Protein AF-A0A9X0R5A9-F1 (afdb_monomer)

Nearest PDB structures (foldseek):
  5cw9-assembly1_A  TM=4.064E-01  e=2.599E-03  synthetic construct
  1eb0-assembly1_A  TM=5.314E-01  e=3.612E-01  Sporosarcina pasteurii
  2ypd-assembly2_B  TM=2.385E-01  e=2.054E-02  Homo sapiens
  4iik-assembly1_A  TM=2.962E-01  e=8.294E+00  Legionella pneumophila subsp. pneumophila str. Philadelphia 1

Solvent-accessible surface area (backbone atoms only — not comparable to full-atom values): 7518 Å² total; per-residue (Å²): 134,83,75,48,63,31,47,37,46,42,83,23,51,99,83,44,48,68,59,49,52,52,27,45,66,73,37,49,54,74,91,41,36,48,80,46,81,46,57,24,30,34,40,36,41,79,44,70,67,48,41,54,51,50,31,58,75,45,73,55,59,44,59,84,30,47,80,48,96,46,31,32,51,40,57,45,92,46,48,65,63,55,50,50,53,33,57,77,70,69,45,60,67,48,80,38,60,28,37,36,36,40,33,42,40,74,50,91,62,50,64,60,44,34,50,52,40,46,58,76,43,30,87,80,52,38,98,84,35,79,50,77,47,82,107

Sequence (135 aa):
MSTGWIEAFAVLSTVHATEFEAAFDEAADPCCATVVPFPFLRVRLHDIFNEMLLLMALRGWGQDYRTRPGLYSFPAEWEEEVREIVQFNGLRAVFVPSVCYHLELRSAGLIDDLNAALLKRAPTFGTTYPRITVG

Organism: NCBI:txid2013562

Foldseek 3Di:
DDQAKWKWWWQDDVQCPVLLVVLCVQQDDVVFKDKDKFKKKKKAFDDVVLVVQLCVLVVNVQVVQDPDVRIGIGGPVCVVVSVCSCVVSVTDMDITITIMIMMRGPDDCSVVSSVVSVVVCCVVQDDCDTDTDGD

Structure (mmCIF, N/CA/C/O backbone):
data_AF-A0A9X0R5A9-F1
#
_entry.id   AF-A0A9X0R5A9-F1
#
loop_
_atom_site.group_PDB
_atom_site.id
_atom_site.type_symbol
_atom_site.label_atom_id
_atom_site.label_alt_id
_atom_site.label_comp_id
_atom_site.label_asym_id
_atom_site.label_entity_id
_atom_site.label_seq_id
_atom_site.pdbx_PDB_ins_code
_atom_site.Cartn_x
_atom_site.Cartn_y
_atom_site.Cartn_z
_atom_site.occupancy
_atom_site.B_iso_or_equiv
_atom_site.auth_seq_id
_atom_site.auth_comp_id
_atom_site.auth_asym_id
_atom_site.auth_atom_id
_atom_site.pdbx_PDB_model_num
ATOM 1 N N . MET A 1 1 ? 19.610 -18.481 -17.144 1.00 39.84 1 MET A N 1
ATOM 2 C CA . MET A 1 1 ? 19.205 -17.118 -16.749 1.00 39.84 1 MET A CA 1
ATOM 3 C C . MET A 1 1 ? 17.736 -17.206 -16.399 1.00 39.84 1 MET A C 1
ATOM 5 O O . MET A 1 1 ? 16.976 -17.657 -17.245 1.00 39.84 1 MET A O 1
ATOM 9 N N . SER A 1 2 ? 17.365 -16.957 -15.146 1.00 37.69 2 SER A N 1
ATOM 10 C CA . SER A 1 2 ? 15.984 -17.116 -14.690 1.00 37.69 2 SER A CA 1
ATOM 11 C C . SER A 1 2 ? 15.155 -15.916 -15.134 1.00 37.69 2 SER A C 1
ATOM 13 O O . SER A 1 2 ? 15.310 -14.822 -14.602 1.00 37.69 2 SER A O 1
ATOM 15 N N . THR A 1 3 ? 14.278 -16.133 -16.109 1.00 44.69 3 THR A N 1
ATOM 16 C CA . THR A 1 3 ? 13.021 -15.389 -16.224 1.00 44.69 3 THR A CA 1
ATOM 17 C C . THR A 1 3 ? 12.257 -15.616 -14.923 1.00 44.69 3 THR A C 1
ATOM 19 O O . THR A 1 3 ? 11.869 -16.749 -14.631 1.00 44.69 3 THR A O 1
ATOM 22 N N . GLY A 1 4 ? 12.149 -14.582 -14.098 1.00 56.19 4 GLY A N 1
ATOM 23 C CA . GLY A 1 4 ? 11.548 -14.647 -12.771 1.00 56.19 4 GLY A CA 1
ATOM 24 C C . GLY A 1 4 ? 10.668 -13.430 -12.539 1.00 56.19 4 GLY A C 1
ATOM 25 O O . GLY A 1 4 ? 10.937 -12.351 -13.072 1.00 56.19 4 GLY A O 1
ATOM 26 N N . TRP A 1 5 ? 9.599 -13.628 -11.775 1.00 52.75 5 TRP A N 1
ATOM 27 C CA . TRP A 1 5 ? 8.750 -12.545 -11.299 1.00 52.75 5 TRP A CA 1
ATOM 28 C C . TRP A 1 5 ? 9.483 -11.782 -10.200 1.00 52.75 5 TRP A C 1
ATOM 30 O O . TRP A 1 5 ? 10.080 -12.394 -9.319 1.00 52.75 5 TRP A O 1
ATOM 40 N N . ILE A 1 6 ? 9.439 -10.454 -10.250 1.00 57.38 6 ILE A N 1
ATOM 41 C CA . ILE A 1 6 ? 9.985 -9.580 -9.211 1.00 57.38 6 ILE A CA 1
ATOM 42 C C . ILE A 1 6 ? 8.865 -8.712 -8.661 1.00 57.38 6 ILE A C 1
ATOM 44 O O . ILE A 1 6 ? 8.086 -8.140 -9.421 1.00 57.38 6 ILE A O 1
ATOM 48 N N . GLU A 1 7 ? 8.812 -8.584 -7.339 1.00 53.59 7 GLU A N 1
ATOM 49 C CA . GLU A 1 7 ? 7.875 -7.701 -6.651 1.00 53.59 7 GLU A CA 1
ATOM 50 C C . GLU A 1 7 ? 8.600 -6.419 -6.215 1.00 53.59 7 GLU A C 1
ATOM 52 O O . GLU A 1 7 ? 9.387 -6.384 -5.264 1.00 53.59 7 GLU A O 1
ATOM 57 N N . ALA A 1 8 ? 8.347 -5.319 -6.922 1.00 55.44 8 ALA A N 1
ATOM 58 C CA . ALA A 1 8 ? 8.839 -4.007 -6.526 1.00 55.44 8 ALA A CA 1
ATOM 59 C C . ALA A 1 8 ? 7.792 -3.305 -5.648 1.00 55.44 8 ALA A C 1
ATOM 61 O O . ALA A 1 8 ? 6.673 -3.022 -6.083 1.00 55.44 8 ALA A O 1
ATOM 62 N N . PHE A 1 9 ? 8.159 -2.994 -4.400 1.00 53.91 9 PHE A N 1
ATOM 63 C CA . PHE A 1 9 ? 7.244 -2.388 -3.435 1.00 53.91 9 PHE A CA 1
ATOM 64 C C . PHE A 1 9 ? 7.350 -0.862 -3.453 1.00 53.91 9 PHE A C 1
ATOM 66 O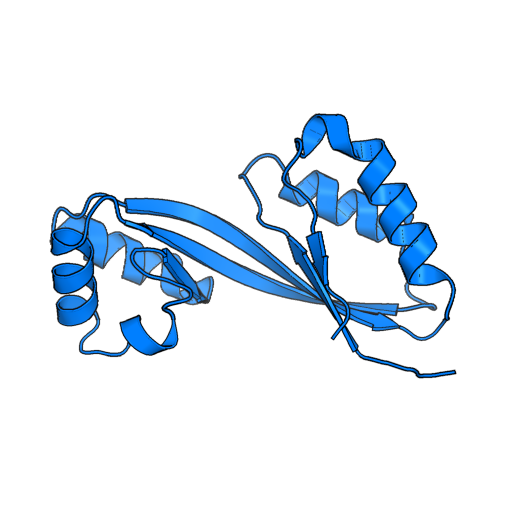 O . PHE A 1 9 ? 8.347 -0.278 -3.012 1.00 53.91 9 PHE A O 1
ATOM 73 N N . ALA A 1 10 ? 6.262 -0.218 -3.875 1.00 52.56 10 ALA A N 1
ATOM 74 C CA . ALA A 1 10 ? 6.087 1.222 -3.835 1.00 52.56 10 ALA A CA 1
ATOM 75 C C . ALA A 1 10 ? 5.103 1.654 -2.723 1.00 52.56 10 ALA A C 1
ATOM 77 O O . ALA A 1 10 ? 3.890 1.749 -2.900 1.00 52.56 10 ALA A O 1
ATOM 78 N N . VAL A 1 11 ? 5.612 1.938 -1.523 1.00 51.09 11 VAL A N 1
ATOM 79 C CA . VAL A 1 11 ? 4.881 2.696 -0.499 1.00 51.09 11 VAL A CA 1
ATOM 80 C C . VAL A 1 11 ? 4.675 4.131 -0.981 1.00 51.09 11 VAL A C 1
ATOM 82 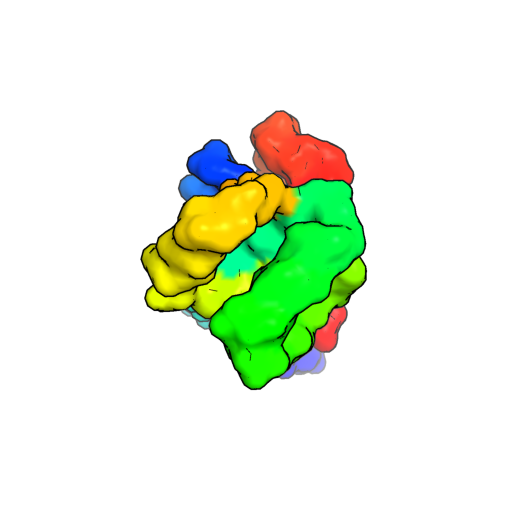O O . VAL A 1 11 ? 5.521 4.999 -0.772 1.00 51.09 11 VAL A O 1
ATOM 85 N N . LEU A 1 12 ? 3.537 4.387 -1.619 1.00 49.50 12 LEU A N 1
ATOM 86 C CA . LEU A 1 12 ? 3.188 5.729 -2.059 1.00 49.50 12 LEU A CA 1
ATOM 87 C C . LEU A 1 12 ? 2.914 6.590 -0.822 1.00 49.50 12 LEU A C 1
ATOM 89 O O . LEU A 1 12 ? 1.918 6.406 -0.142 1.00 49.50 12 LEU A O 1
ATOM 93 N N . SER A 1 13 ? 3.757 7.573 -0.512 1.00 41.88 13 SER A N 1
ATOM 94 C CA . SER A 1 13 ? 3.157 8.804 0.014 1.00 41.88 13 SER A CA 1
ATOM 95 C C . SER A 1 13 ? 2.425 9.454 -1.165 1.00 41.88 13 SER A C 1
ATOM 97 O O . SER A 1 13 ? 2.812 9.241 -2.317 1.00 41.88 13 SER A O 1
ATOM 99 N N . THR A 1 14 ? 1.381 10.241 -0.918 1.00 40.19 14 THR A N 1
ATOM 100 C CA . THR A 1 14 ? 0.606 10.928 -1.970 1.00 40.19 14 THR A CA 1
ATOM 101 C C . THR A 1 14 ? 1.457 11.804 -2.907 1.00 40.19 14 THR A C 1
ATOM 103 O O . THR A 1 14 ? 0.971 12.205 -3.957 1.00 40.19 14 THR A O 1
ATOM 106 N N . VAL A 1 15 ? 2.726 12.066 -2.570 1.00 45.41 15 VAL A N 1
ATOM 107 C CA . VAL A 1 15 ? 3.698 12.822 -3.375 1.00 45.41 15 VAL A CA 1
ATOM 108 C C . VAL A 1 15 ? 4.574 11.917 -4.270 1.00 45.41 15 VAL A C 1
ATOM 110 O O . VAL A 1 15 ? 5.200 12.407 -5.200 1.00 45.41 15 VAL A O 1
ATOM 113 N N . HIS A 1 16 ? 4.627 10.597 -4.049 1.00 53.88 16 HIS A N 1
ATOM 114 C CA . HIS A 1 16 ? 5.653 9.720 -4.647 1.00 53.88 16 HIS A CA 1
ATOM 115 C C . HIS A 1 16 ? 5.161 8.744 -5.727 1.00 53.88 16 HIS A C 1
ATOM 117 O O . HIS A 1 16 ? 5.984 8.028 -6.294 1.00 53.88 16 HIS A O 1
ATOM 123 N N . ALA A 1 17 ? 3.858 8.688 -6.020 1.00 53.09 17 ALA A N 1
ATOM 124 C CA . ALA A 1 17 ? 3.302 7.764 -7.020 1.00 53.09 17 ALA A CA 1
ATOM 125 C C . ALA A 1 17 ? 3.705 8.122 -8.443 1.00 53.09 17 ALA A C 1
ATOM 127 O O . ALA A 1 17 ? 4.289 7.302 -9.144 1.00 53.09 17 ALA A O 1
ATOM 128 N N . THR A 1 18 ? 3.504 9.383 -8.812 1.00 58.25 18 THR A N 1
ATOM 129 C CA . THR A 1 18 ? 3.840 9.900 -10.139 1.00 58.25 18 THR A CA 1
ATOM 130 C C . THR A 1 18 ? 5.338 9.809 -10.422 1.00 58.25 18 THR A C 1
ATOM 132 O O . THR A 1 18 ? 5.744 9.494 -11.533 1.00 58.25 18 THR A O 1
ATOM 135 N N . GLU A 1 19 ? 6.186 10.040 -9.415 1.00 56.91 19 GLU A N 1
ATOM 136 C CA . GLU A 1 19 ? 7.639 9.937 -9.590 1.00 56.91 19 GLU A CA 1
ATOM 137 C C . GLU A 1 19 ? 8.140 8.495 -9.678 1.00 56.91 19 GLU A C 1
ATOM 139 O O . GLU A 1 19 ? 9.156 8.239 -10.324 1.00 56.91 19 GLU A O 1
ATOM 144 N N . PHE A 1 20 ? 7.442 7.555 -9.038 1.00 60.72 20 PHE A N 1
ATOM 145 C CA . PHE A 1 20 ? 7.755 6.136 -9.134 1.00 60.72 20 PHE A CA 1
ATOM 146 C C . PHE A 1 20 ? 7.309 5.565 -10.484 1.00 60.72 20 PHE A C 1
ATOM 148 O O . PHE A 1 20 ? 8.101 4.893 -11.134 1.00 60.72 20 PHE A O 1
ATOM 155 N N . GLU A 1 21 ? 6.104 5.903 -10.951 1.00 63.38 21 GLU A N 1
ATOM 156 C CA . GLU A 1 21 ? 5.636 5.595 -12.312 1.00 63.38 21 GLU A CA 1
ATOM 157 C C . GLU A 1 21 ? 6.592 6.161 -13.367 1.00 63.38 21 GLU A C 1
ATOM 159 O O . GLU A 1 21 ? 7.063 5.420 -14.223 1.00 63.38 21 GLU A O 1
ATOM 164 N N . ALA A 1 22 ? 7.010 7.423 -13.230 1.00 66.25 22 ALA A N 1
ATOM 165 C CA . ALA A 1 22 ? 7.977 8.033 -14.143 1.00 66.25 22 ALA A CA 1
ATOM 166 C C . ALA A 1 22 ? 9.355 7.342 -14.124 1.00 66.25 22 ALA A C 1
ATOM 168 O O . ALA A 1 22 ? 10.027 7.269 -15.149 1.00 66.25 22 ALA A O 1
ATOM 169 N N . ALA A 1 23 ? 9.803 6.831 -12.973 1.00 64.75 23 ALA A N 1
ATOM 170 C CA . ALA A 1 23 ? 11.042 6.054 -12.895 1.00 64.75 23 ALA A CA 1
ATOM 171 C C . ALA A 1 23 ? 10.915 4.690 -13.587 1.00 64.75 23 ALA A C 1
ATOM 173 O O . ALA A 1 23 ? 11.8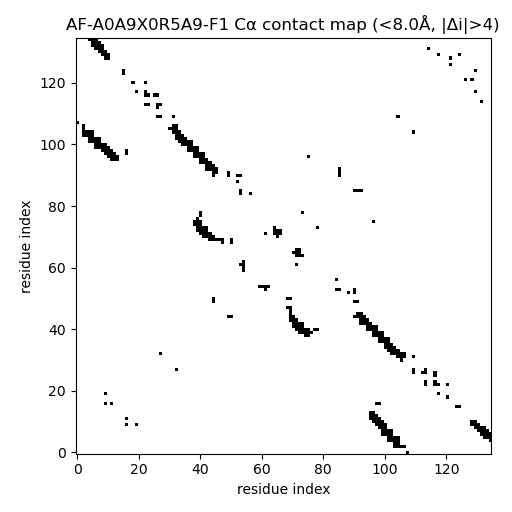88 4.208 -14.166 1.00 64.75 23 ALA A O 1
ATOM 174 N N . PHE A 1 24 ? 9.727 4.085 -13.530 1.00 67.38 24 PHE A N 1
ATOM 175 C CA . PHE A 1 24 ? 9.412 2.863 -14.259 1.00 67.38 24 PHE A CA 1
ATOM 176 C C . PHE A 1 24 ? 9.341 3.101 -15.760 1.00 67.38 24 PHE A C 1
ATOM 178 O O . PHE A 1 24 ? 9.978 2.357 -16.492 1.00 67.38 24 PHE A O 1
ATOM 185 N N . ASP A 1 25 ? 8.665 4.154 -16.210 1.00 69.06 25 ASP A N 1
ATOM 186 C CA . ASP A 1 25 ? 8.586 4.509 -17.631 1.00 69.06 25 ASP A CA 1
ATOM 187 C C . ASP A 1 25 ? 9.969 4.813 -18.234 1.00 69.06 25 ASP A C 1
ATOM 189 O O . ASP A 1 25 ? 10.221 4.534 -19.404 1.00 69.06 25 ASP A O 1
ATOM 193 N N . GLU A 1 26 ? 10.894 5.359 -17.437 1.00 65.06 26 GLU A N 1
ATOM 194 C CA . GLU A 1 26 ? 12.276 5.605 -17.864 1.00 65.06 26 GLU A CA 1
ATOM 195 C C . GLU A 1 26 ? 13.151 4.349 -17.919 1.00 65.06 26 GLU A C 1
ATOM 197 O O . GLU A 1 26 ? 14.100 4.307 -18.704 1.00 65.06 26 GLU A O 1
ATOM 202 N N . ALA A 1 27 ? 12.888 3.360 -17.063 1.00 61.59 27 ALA A N 1
ATOM 203 C CA . ALA A 1 27 ? 13.728 2.172 -16.924 1.00 61.59 27 ALA A CA 1
ATOM 204 C C . ALA A 1 27 ? 13.191 0.959 -17.695 1.00 61.59 27 ALA A C 1
ATOM 206 O O . ALA A 1 27 ? 13.967 0.146 -18.194 1.00 61.59 27 ALA A O 1
ATOM 207 N N . ALA A 1 28 ? 11.871 0.814 -17.783 1.00 62.19 28 ALA A N 1
ATOM 208 C CA . ALA A 1 28 ? 11.212 -0.336 -18.372 1.00 62.19 28 ALA A CA 1
ATOM 209 C C . ALA A 1 28 ? 10.838 -0.051 -19.828 1.00 62.19 28 ALA A C 1
ATOM 211 O O . ALA A 1 28 ? 9.768 0.475 -20.123 1.00 62.19 28 ALA A O 1
ATOM 212 N N . ASP A 1 29 ? 11.694 -0.477 -20.761 1.00 62.97 29 ASP A N 1
ATOM 213 C CA . ASP A 1 29 ? 11.239 -0.715 -22.132 1.00 62.97 29 ASP A CA 1
ATOM 214 C C . ASP A 1 29 ? 10.103 -1.764 -22.078 1.00 62.97 29 ASP A C 1
ATOM 216 O O . ASP A 1 29 ? 10.323 -2.861 -21.543 1.00 62.97 29 ASP A O 1
ATOM 220 N N . PRO A 1 30 ? 8.904 -1.483 -22.627 1.00 58.62 30 PRO A N 1
ATOM 221 C CA . PRO A 1 30 ? 7.795 -2.440 -22.691 1.00 58.62 30 PRO A CA 1
ATOM 222 C C . PRO A 1 30 ? 8.159 -3.780 -23.357 1.00 58.62 30 PRO A C 1
ATOM 224 O O . PRO A 1 30 ? 7.491 -4.796 -23.149 1.00 58.62 30 PRO A O 1
ATOM 227 N N . CYS A 1 31 ? 9.226 -3.818 -24.160 1.00 57.47 31 CYS A N 1
ATOM 228 C CA . CYS A 1 31 ? 9.757 -5.048 -24.747 1.00 57.47 31 CYS A CA 1
ATOM 229 C C . CYS A 1 31 ? 10.482 -5.935 -23.718 1.00 57.47 31 CYS A C 1
ATOM 231 O O . CYS A 1 31 ? 10.559 -7.154 -23.896 1.00 57.47 31 CYS A O 1
ATOM 233 N N . CYS A 1 32 ? 10.990 -5.344 -22.636 1.00 56.59 32 CYS A N 1
ATOM 234 C CA . CYS A 1 32 ? 11.878 -5.968 -21.657 1.00 56.59 32 CYS A CA 1
ATOM 235 C C . CYS A 1 32 ? 11.176 -6.372 -20.351 1.00 56.59 32 CYS A C 1
ATOM 237 O O . CYS A 1 32 ? 11.707 -7.225 -19.633 1.00 56.59 32 CYS A O 1
ATOM 239 N N . ALA A 1 33 ? 9.988 -5.830 -20.059 1.00 63.06 33 ALA A N 1
ATOM 240 C CA . ALA A 1 33 ? 9.166 -6.266 -18.932 1.00 63.06 33 ALA A CA 1
ATOM 241 C C . ALA A 1 33 ? 7.664 -6.087 -19.139 1.00 63.06 33 ALA A C 1
ATOM 243 O O . ALA A 1 33 ? 7.211 -5.217 -19.875 1.00 63.06 33 ALA A O 1
ATOM 244 N N . THR A 1 34 ? 6.889 -6.907 -18.428 1.00 67.75 34 THR A N 1
ATOM 245 C CA . THR A 1 34 ? 5.470 -6.628 -18.162 1.00 67.75 34 THR A CA 1
ATOM 246 C C . THR A 1 34 ? 5.327 -6.104 -16.744 1.00 67.75 34 THR A C 1
ATOM 248 O O . THR A 1 34 ? 5.827 -6.727 -15.809 1.00 67.75 34 THR A O 1
ATOM 251 N N . VAL A 1 35 ? 4.658 -4.962 -16.602 1.00 68.69 35 VAL A N 1
ATOM 252 C CA . VAL A 1 35 ? 4.432 -4.277 -15.328 1.00 68.69 35 VAL A CA 1
ATOM 253 C C . VAL A 1 35 ? 2.949 -4.360 -14.991 1.00 68.69 35 VAL A C 1
ATOM 255 O O . VAL A 1 35 ? 2.114 -3.917 -15.777 1.00 68.69 35 VAL A O 1
ATOM 258 N N . VAL A 1 36 ? 2.617 -4.924 -13.831 1.00 71.44 36 VAL A N 1
ATOM 259 C CA . VAL A 1 36 ? 1.236 -4.996 -13.339 1.00 71.44 36 VAL A CA 1
ATOM 260 C C . VAL A 1 36 ? 1.136 -4.236 -12.016 1.00 71.44 36 VAL A C 1
ATOM 262 O O . VAL A 1 36 ? 1.722 -4.683 -11.025 1.00 71.44 36 VAL A O 1
ATOM 265 N N . PRO A 1 37 ? 0.432 -3.089 -11.978 1.00 73.81 37 PRO A N 1
ATOM 266 C CA . PRO A 1 37 ? 0.179 -2.366 -10.741 1.00 73.81 37 PRO A CA 1
ATOM 267 C C . PRO A 1 37 ? -0.938 -3.034 -9.932 1.00 73.81 37 PRO A C 1
ATOM 269 O O . PRO A 1 37 ? -2.018 -3.321 -10.444 1.00 73.81 37 PRO A O 1
ATOM 272 N N . PHE A 1 38 ? -0.696 -3.203 -8.640 1.00 78.25 38 PHE A N 1
ATOM 273 C CA . PHE A 1 38 ? -1.655 -3.650 -7.638 1.00 78.25 38 PHE A CA 1
ATOM 274 C C . PHE A 1 38 ? -1.849 -2.524 -6.622 1.00 78.25 38 PHE A C 1
ATOM 276 O O . PHE A 1 38 ? -1.049 -2.397 -5.689 1.00 78.25 38 PHE A O 1
ATOM 283 N N . PRO A 1 39 ? -2.852 -1.653 -6.812 1.00 81.31 39 PRO A N 1
ATOM 284 C CA . PRO A 1 39 ? -3.135 -0.583 -5.871 1.00 81.31 39 PRO A CA 1
ATOM 285 C C . PRO A 1 39 ? -3.706 -1.161 -4.569 1.00 81.31 39 PRO A C 1
ATOM 287 O O . PRO A 1 39 ? -4.528 -2.076 -4.574 1.00 81.31 39 PRO A O 1
ATOM 290 N N . PHE A 1 40 ? -3.272 -0.618 -3.437 1.00 85.38 40 PHE A N 1
ATOM 291 C CA . PHE A 1 40 ? -3.701 -1.051 -2.113 1.00 85.38 40 PHE A CA 1
ATOM 292 C C . PHE A 1 40 ? -3.688 0.113 -1.120 1.00 85.38 40 PHE A C 1
ATOM 294 O O . PHE A 1 40 ? -2.925 1.066 -1.249 1.00 85.38 40 PHE A O 1
ATOM 301 N N . LEU A 1 41 ? -4.515 0.039 -0.088 1.00 86.25 41 LEU A N 1
ATOM 302 C CA . LEU A 1 41 ? -4.587 1.012 0.988 1.00 86.25 41 LEU A CA 1
ATOM 303 C C . LEU A 1 41 ? -3.828 0.504 2.213 1.00 86.25 41 LEU A C 1
ATOM 305 O O . LEU A 1 41 ? -4.207 -0.487 2.843 1.00 86.25 41 LEU A O 1
ATOM 309 N N . ARG A 1 42 ? -2.782 1.226 2.620 1.00 86.81 42 ARG A N 1
ATOM 310 C CA . ARG A 1 42 ? -2.132 0.993 3.910 1.00 86.81 42 ARG A CA 1
ATOM 311 C C . ARG A 1 42 ? -2.861 1.736 5.008 1.00 86.81 42 ARG A C 1
ATOM 313 O O . ARG A 1 42 ? -3.030 2.953 4.945 1.00 86.81 42 ARG A O 1
ATOM 320 N N . VAL A 1 43 ? -3.199 1.008 6.062 1.00 88.00 43 VAL A N 1
ATOM 321 C CA . VAL A 1 43 ? -3.842 1.573 7.248 1.00 88.00 43 VAL A CA 1
ATOM 322 C C . VAL A 1 43 ? -2.964 1.304 8.451 1.00 88.00 43 VAL A C 1
ATOM 324 O O . VAL A 1 43 ? -2.656 0.156 8.770 1.00 88.00 43 VAL A O 1
ATOM 327 N N . ARG A 1 44 ? -2.533 2.373 9.119 1.00 89.62 44 ARG A N 1
ATOM 328 C CA . ARG A 1 44 ? -1.780 2.291 10.369 1.00 89.62 44 ARG A CA 1
ATOM 329 C C . ARG A 1 44 ? -2.647 2.769 11.518 1.00 89.62 44 ARG A C 1
ATOM 331 O O . ARG A 1 44 ? -3.046 3.928 11.537 1.00 89.62 44 ARG A O 1
ATOM 338 N N . LEU A 1 45 ? -2.868 1.903 12.494 1.00 89.06 45 LEU A N 1
ATOM 339 C CA . LEU A 1 45 ? -3.577 2.238 13.722 1.00 89.06 45 LEU A CA 1
ATOM 340 C C . LEU A 1 45 ? -2.608 2.773 14.773 1.00 89.06 45 LEU A C 1
ATOM 342 O O . LEU A 1 45 ? -1.415 2.454 14.768 1.00 89.06 45 LEU A O 1
ATOM 346 N N . HIS A 1 46 ? -3.120 3.625 15.659 1.00 83.06 46 HIS A N 1
ATOM 347 C CA . HIS A 1 46 ? -2.283 4.275 16.661 1.00 83.06 46 HIS A CA 1
ATOM 348 C C . HIS A 1 46 ? -1.936 3.368 17.852 1.00 83.06 46 HIS A C 1
ATOM 350 O O . HIS A 1 46 ? -0.828 3.466 18.378 1.00 83.06 46 HIS A O 1
ATOM 356 N N . ASP A 1 47 ? -2.852 2.481 18.249 1.00 87.38 47 ASP A N 1
ATOM 357 C CA . ASP A 1 47 ? -2.711 1.600 19.411 1.00 87.38 47 ASP A CA 1
ATOM 358 C C . ASP A 1 47 ? -3.462 0.263 19.236 1.00 87.38 47 ASP A C 1
ATOM 360 O O . ASP A 1 47 ? -4.213 0.059 18.278 1.00 87.38 47 ASP A O 1
ATOM 364 N N . ILE A 1 48 ? -3.239 -0.653 20.185 1.00 85.56 48 ILE A N 1
ATOM 365 C CA . ILE A 1 48 ? -3.821 -2.006 20.214 1.00 85.56 48 ILE A CA 1
ATOM 366 C C . ILE A 1 48 ? -5.343 -1.989 20.410 1.00 85.56 48 ILE A C 1
ATOM 368 O O . ILE A 1 48 ? -6.033 -2.882 19.920 1.00 85.56 48 ILE A O 1
ATOM 372 N N . PHE A 1 49 ? -5.893 -0.995 21.110 1.00 87.94 49 PHE A N 1
ATOM 373 C CA . PHE A 1 49 ? -7.335 -0.928 21.344 1.00 87.94 49 PHE A CA 1
ATOM 374 C C . PHE A 1 49 ? -8.082 -0.639 20.037 1.00 87.94 49 PHE A C 1
ATOM 376 O O . PHE A 1 49 ? -9.040 -1.334 19.698 1.00 87.94 49 PHE A O 1
ATOM 383 N N . ASN A 1 50 ? -7.573 0.312 19.251 1.00 86.50 50 ASN A N 1
ATOM 384 C CA . ASN A 1 50 ? -8.055 0.576 17.898 1.00 86.50 50 ASN A CA 1
ATOM 385 C C . ASN A 1 50 ? -7.923 -0.659 16.993 1.00 86.50 50 ASN A C 1
ATOM 387 O O . ASN A 1 50 ? -8.794 -0.909 16.162 1.00 86.50 50 A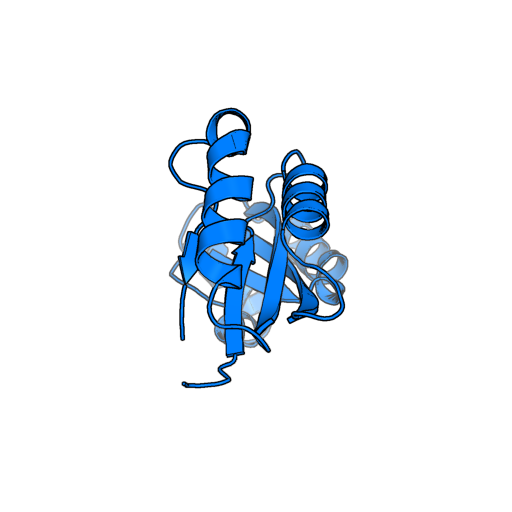SN A O 1
ATOM 391 N N . GLU A 1 51 ? -6.859 -1.448 17.168 1.00 87.25 51 GLU A N 1
ATOM 392 C CA . GLU A 1 51 ? -6.648 -2.700 16.434 1.00 87.25 51 GLU A CA 1
ATOM 393 C C . GLU A 1 51 ? -7.732 -3.739 16.725 1.00 87.25 51 GLU A C 1
ATOM 395 O O . GLU A 1 51 ? -8.320 -4.296 15.798 1.00 87.25 51 GLU A O 1
ATOM 400 N N . MET A 1 52 ? -8.064 -3.954 17.999 1.00 86.38 52 MET A N 1
ATOM 401 C CA . MET A 1 52 ? -9.154 -4.854 18.380 1.00 86.38 52 MET A CA 1
ATOM 402 C C . MET A 1 52 ? -10.505 -4.395 17.823 1.00 86.38 52 MET A C 1
ATOM 404 O O . MET A 1 52 ? -11.262 -5.219 17.309 1.00 86.38 52 MET A O 1
ATOM 408 N N . LEU A 1 53 ? -10.805 -3.093 17.895 1.00 87.19 53 LEU A N 1
ATOM 409 C CA . LEU A 1 53 ? -12.054 -2.538 17.367 1.00 87.19 53 LEU A CA 1
ATOM 410 C C . LEU A 1 53 ? -12.172 -2.723 15.851 1.00 87.19 53 LEU A C 1
ATOM 412 O O . LEU A 1 53 ? -13.219 -3.164 15.380 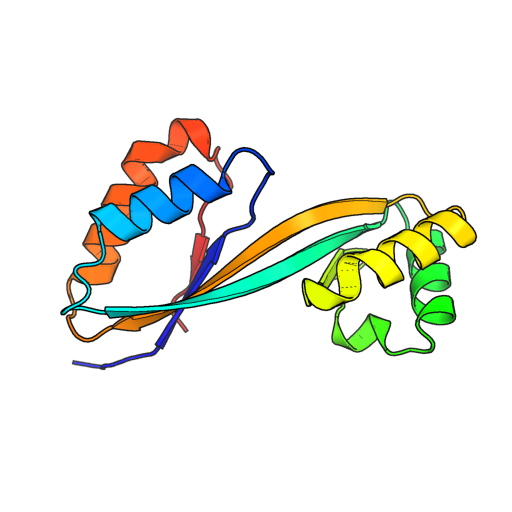1.00 87.19 53 LEU A O 1
ATOM 416 N N . LEU A 1 54 ? -11.100 -2.457 15.096 1.00 87.12 54 LEU A N 1
ATOM 417 C CA . LEU A 1 54 ? -11.091 -2.670 13.648 1.00 87.12 54 LEU A CA 1
ATOM 418 C C . LEU A 1 54 ? -11.339 -4.146 13.301 1.00 87.12 54 LEU A C 1
ATOM 420 O O . LEU A 1 54 ? -12.154 -4.449 12.435 1.00 87.12 54 LEU A O 1
ATOM 424 N N . LEU A 1 55 ? -10.670 -5.071 13.995 1.00 87.19 55 LEU A N 1
ATOM 425 C CA . LEU A 1 55 ? -10.821 -6.510 13.761 1.00 87.19 55 LEU A CA 1
ATOM 426 C C . LEU A 1 55 ? -12.242 -7.013 14.053 1.00 87.19 55 LEU A C 1
ATOM 428 O O . LEU A 1 55 ? -12.750 -7.862 13.317 1.00 87.19 55 LEU A O 1
ATOM 432 N N . MET A 1 56 ? -12.889 -6.485 15.097 1.00 86.62 56 MET A N 1
ATOM 433 C CA . MET A 1 56 ? -14.292 -6.786 15.395 1.00 86.62 56 MET A CA 1
ATOM 434 C C . MET A 1 56 ? -15.233 -6.205 14.335 1.00 86.62 56 MET A C 1
ATOM 436 O O . MET A 1 56 ? -16.142 -6.903 13.887 1.00 86.62 56 MET A O 1
ATOM 440 N N . ALA A 1 57 ? -15.000 -4.963 13.900 1.00 86.62 57 ALA A N 1
ATOM 441 C CA . ALA A 1 57 ? -15.817 -4.305 12.882 1.00 86.62 57 ALA A CA 1
ATOM 442 C C . ALA A 1 57 ? -15.729 -5.014 11.519 1.00 86.62 57 ALA A C 1
ATOM 444 O O . ALA A 1 57 ? -16.750 -5.232 10.873 1.00 86.62 57 ALA A O 1
ATOM 445 N N . LEU A 1 58 ? -14.533 -5.477 11.144 1.00 85.12 58 LEU A N 1
ATOM 446 C CA . LEU A 1 58 ? -14.288 -6.283 9.944 1.00 85.12 58 LEU A CA 1
ATOM 447 C C . LEU A 1 58 ? -14.641 -7.769 10.125 1.00 85.12 58 LEU A C 1
ATOM 449 O O . LEU A 1 58 ? -14.308 -8.587 9.273 1.00 85.12 58 LEU A O 1
ATOM 453 N N . ARG A 1 59 ? -15.283 -8.157 11.237 1.00 81.06 59 ARG A N 1
ATOM 454 C CA . ARG A 1 59 ? -15.746 -9.533 11.509 1.00 81.06 59 ARG A CA 1
ATOM 455 C C . ARG A 1 59 ? -14.665 -10.607 11.300 1.00 81.06 59 ARG A C 1
ATOM 457 O O . ARG A 1 59 ? -14.961 -11.698 10.825 1.00 81.06 59 ARG A O 1
ATOM 464 N N . GLY A 1 60 ? -13.411 -10.297 11.631 1.00 68.38 60 GLY A N 1
ATOM 465 C CA . GLY A 1 60 ? -12.271 -11.207 11.474 1.00 68.38 60 GLY A CA 1
ATOM 466 C C . GLY A 1 60 ? -11.548 -11.146 10.122 1.00 68.38 60 GLY A C 1
ATOM 467 O O . GLY A 1 60 ? -10.370 -11.490 10.087 1.00 68.38 60 GLY A O 1
ATOM 468 N N . TRP A 1 61 ? -12.168 -10.605 9.067 1.00 77.62 61 TRP A N 1
ATOM 469 C CA . TRP A 1 61 ? -11.545 -10.442 7.739 1.00 77.62 61 TRP A CA 1
ATOM 470 C C . TRP A 1 61 ? -10.319 -9.527 7.783 1.00 77.62 61 TRP A C 1
ATOM 472 O O . TRP A 1 61 ? -9.384 -9.675 7.008 1.00 77.62 61 TRP A O 1
ATOM 482 N N . GLY A 1 62 ? -10.266 -8.608 8.752 1.00 77.69 62 GLY A N 1
ATOM 483 C CA . GLY A 1 62 ? -9.108 -7.741 8.952 1.00 77.69 62 GLY A CA 1
ATOM 484 C C . GLY A 1 62 ? -7.799 -8.493 9.229 1.00 77.69 62 GLY A C 1
ATOM 485 O O . GLY A 1 62 ? -6.739 -7.938 8.961 1.00 77.69 62 GLY A O 1
ATOM 486 N N . GLN A 1 63 ? -7.836 -9.735 9.737 1.00 82.62 63 GLN A N 1
ATOM 487 C CA . GLN A 1 63 ? -6.606 -10.512 9.955 1.00 82.62 63 GLN A CA 1
ATOM 488 C C . GLN A 1 63 ? -5.908 -10.876 8.646 1.00 82.62 63 GLN A C 1
ATOM 490 O O . GLN A 1 63 ? -4.682 -10.818 8.596 1.00 82.62 63 GLN A O 1
ATOM 495 N N . ASP A 1 64 ? -6.667 -11.174 7.591 1.00 86.62 64 ASP A N 1
ATOM 496 C CA . ASP A 1 64 ? -6.112 -11.565 6.289 1.00 86.62 64 ASP A CA 1
ATOM 497 C C . ASP A 1 64 ? -5.334 -10.412 5.637 1.00 86.62 64 ASP A C 1
ATOM 499 O O . ASP A 1 64 ? -4.398 -10.622 4.871 1.00 86.62 64 ASP A O 1
ATOM 503 N N . TYR A 1 65 ? -5.674 -9.179 6.014 1.00 88.06 65 TYR A N 1
ATOM 504 C CA . TYR A 1 65 ? -5.036 -7.952 5.542 1.00 88.06 65 TYR A CA 1
ATOM 505 C C . TYR A 1 65 ? -3.990 -7.398 6.520 1.00 88.06 65 TYR A C 1
ATOM 507 O O . TYR A 1 65 ? -3.418 -6.328 6.285 1.00 88.06 65 TYR A O 1
ATOM 515 N N . ARG A 1 66 ? -3.731 -8.079 7.643 1.00 87.75 66 ARG A N 1
ATOM 516 C CA . ARG A 1 66 ? -2.778 -7.627 8.662 1.00 87.75 66 ARG A CA 1
ATOM 517 C C . ARG A 1 66 ? -1.353 -7.978 8.244 1.00 87.75 66 ARG A C 1
ATOM 519 O O . ARG A 1 66 ? -0.969 -9.140 8.206 1.00 87.75 66 ARG A O 1
ATOM 526 N N . THR A 1 67 ? -0.524 -6.962 8.018 1.00 84.56 67 THR A N 1
ATOM 527 C CA . THR A 1 67 ? 0.894 -7.156 7.653 1.00 84.56 67 THR A CA 1
ATOM 528 C C . THR A 1 67 ? 1.812 -7.203 8.873 1.00 84.56 67 THR A C 1
ATOM 530 O O . THR A 1 67 ? 2.845 -7.866 8.861 1.00 84.56 67 THR A O 1
ATOM 533 N N . ARG A 1 68 ? 1.449 -6.493 9.945 1.00 81.38 68 ARG A N 1
ATOM 534 C CA . ARG A 1 68 ? 2.079 -6.549 11.277 1.00 81.38 68 ARG A CA 1
ATOM 535 C C . ARG A 1 68 ? 1.125 -5.933 12.308 1.00 81.38 68 ARG A C 1
ATOM 537 O O . ARG A 1 68 ? 0.151 -5.295 11.909 1.00 81.38 68 ARG A O 1
ATOM 544 N N . PRO A 1 69 ? 1.399 -6.040 13.619 1.00 84.94 69 PRO A N 1
ATOM 545 C CA . PRO A 1 69 ? 0.581 -5.370 14.623 1.00 84.94 69 PRO A CA 1
ATOM 546 C C . PRO A 1 69 ? 0.396 -3.872 14.346 1.00 84.94 69 PRO A C 1
ATOM 548 O O . PRO A 1 69 ? 1.368 -3.140 14.138 1.00 84.94 69 PRO A O 1
ATOM 551 N N . GLY A 1 70 ? -0.865 -3.443 14.287 1.00 84.81 70 GLY A N 1
ATOM 552 C CA . GLY A 1 70 ? -1.289 -2.076 13.993 1.00 84.81 70 GLY A CA 1
ATOM 553 C C . GLY A 1 70 ? -1.078 -1.623 12.544 1.00 84.81 70 GLY A C 1
ATOM 554 O O . GLY A 1 70 ? -1.214 -0.429 12.274 1.00 84.81 70 GLY A O 1
ATOM 555 N N . LEU A 1 71 ? -0.726 -2.517 11.612 1.00 87.75 71 LEU A N 1
ATOM 556 C CA . LEU A 1 71 ? -0.562 -2.192 10.194 1.00 87.75 71 LEU A CA 1
ATOM 557 C C . LEU A 1 71 ? -1.306 -3.185 9.300 1.00 87.75 71 LEU A C 1
ATOM 559 O O . LEU A 1 71 ? -1.093 -4.396 9.359 1.00 87.75 71 LEU A O 1
ATOM 563 N N . TYR A 1 72 ? -2.092 -2.623 8.393 1.00 90.38 72 TYR A N 1
ATOM 564 C CA . TYR A 1 72 ? -2.932 -3.354 7.462 1.00 90.38 72 TYR A CA 1
ATOM 565 C C . TYR A 1 72 ? -2.670 -2.905 6.029 1.00 90.38 72 TYR A C 1
ATOM 567 O O . TYR A 1 72 ? -2.182 -1.795 5.785 1.00 90.38 72 TYR A O 1
ATOM 575 N N . SER A 1 73 ? -2.951 -3.787 5.080 1.00 89.44 73 SER A N 1
ATOM 576 C CA . SER A 1 73 ? -2.871 -3.532 3.644 1.00 89.44 73 SER A CA 1
ATOM 577 C C . SER A 1 73 ? -4.108 -4.125 2.987 1.00 89.44 73 SER A C 1
ATOM 579 O O . SER A 1 73 ? -4.210 -5.337 2.836 1.00 89.44 73 SER A O 1
ATOM 581 N N . PHE A 1 74 ? -5.060 -3.255 2.667 1.00 90.25 74 PHE A N 1
ATOM 582 C CA . PHE A 1 74 ? -6.323 -3.616 2.032 1.00 90.25 74 PHE A CA 1
ATOM 583 C C . PHE A 1 74 ? -6.241 -3.383 0.525 1.00 90.25 74 PHE A C 1
ATOM 585 O O . PHE A 1 74 ? -5.523 -2.474 0.112 1.00 90.25 74 PHE A O 1
ATOM 592 N N . PRO A 1 75 ? -6.984 -4.127 -0.301 1.00 89.75 75 PRO A N 1
ATOM 593 C CA . PRO A 1 75 ? -7.184 -3.767 -1.701 1.00 89.75 75 PRO A CA 1
ATOM 594 C C . PRO A 1 75 ? -7.727 -2.334 -1.828 1.00 89.75 75 PRO A C 1
ATOM 596 O O . PRO A 1 75 ? -8.463 -1.868 -0.954 1.00 89.75 75 PRO A O 1
ATOM 599 N N . ALA A 1 76 ? -7.341 -1.607 -2.879 1.00 88.00 76 ALA A N 1
ATOM 600 C CA . ALA A 1 76 ? -7.743 -0.205 -3.038 1.00 88.00 76 ALA A CA 1
ATOM 601 C C . ALA A 1 76 ? -9.265 -0.036 -3.177 1.00 88.00 76 ALA A C 1
ATOM 603 O O . ALA A 1 76 ? -9.820 0.953 -2.707 1.00 88.00 76 ALA A O 1
ATOM 604 N N . GLU A 1 77 ? -9.955 -1.024 -3.744 1.00 89.94 77 GLU A N 1
ATOM 605 C CA . GLU A 1 77 ? -11.415 -1.056 -3.853 1.00 89.94 77 GLU A CA 1
ATOM 606 C C . GLU A 1 77 ? -12.144 -1.049 -2.495 1.00 89.94 77 GLU A C 1
ATOM 608 O O . GLU A 1 77 ? -13.320 -0.706 -2.443 1.00 89.94 77 GLU A O 1
ATOM 613 N N . TRP A 1 78 ? -11.463 -1.389 -1.394 1.00 90.56 78 TRP A N 1
ATOM 614 C CA . TRP A 1 78 ? -12.028 -1.368 -0.037 1.00 90.56 78 TRP A CA 1
ATOM 615 C C . TRP A 1 78 ? -11.815 -0.024 0.673 1.00 90.56 78 TRP A C 1
ATOM 617 O O . TRP A 1 78 ? -12.159 0.115 1.847 1.00 90.56 78 TRP A O 1
ATOM 627 N N . GLU A 1 79 ? -11.221 0.974 0.012 1.00 90.56 79 GLU A N 1
ATOM 628 C CA . GLU A 1 79 ? -10.851 2.229 0.667 1.00 90.56 79 GLU A CA 1
ATOM 629 C C . GLU A 1 79 ? -12.039 2.943 1.321 1.00 90.56 79 GLU A C 1
ATOM 631 O O . GLU A 1 79 ? -11.926 3.378 2.469 1.00 90.56 79 GLU A O 1
ATOM 636 N N . GLU A 1 80 ? -13.166 3.043 0.619 1.00 91.38 80 GLU A N 1
ATOM 637 C CA . GLU A 1 80 ? -14.374 3.697 1.128 1.00 91.38 80 GLU A CA 1
ATOM 638 C C . GLU A 1 80 ? -14.905 2.973 2.372 1.00 91.38 80 GLU A C 1
ATOM 640 O O . GLU A 1 80 ? -15.014 3.580 3.437 1.00 91.38 80 GLU A O 1
ATOM 645 N N . GLU A 1 81 ? -15.096 1.655 2.283 1.00 91.06 81 GLU A N 1
ATOM 646 C CA . GLU A 1 81 ? -15.594 0.824 3.384 1.00 91.06 81 GLU A CA 1
ATOM 647 C C . GLU A 1 81 ? -14.691 0.905 4.626 1.00 91.06 81 GLU A C 1
ATOM 649 O O . GLU A 1 81 ? -15.160 1.114 5.748 1.00 91.06 81 GLU A O 1
ATOM 654 N N . VAL A 1 82 ? -13.370 0.788 4.452 1.00 90.56 82 VAL A N 1
ATOM 655 C CA . VAL A 1 82 ? -12.430 0.823 5.582 1.00 90.56 82 VAL A CA 1
ATOM 656 C C . VAL A 1 82 ? -12.408 2.209 6.232 1.00 90.56 82 VAL A C 1
ATOM 658 O O . VAL A 1 82 ? -12.322 2.314 7.461 1.00 90.56 82 VAL A O 1
ATO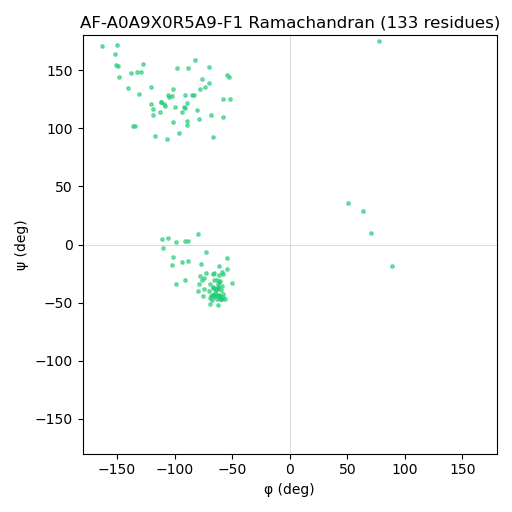M 661 N N . ARG A 1 83 ? -12.507 3.285 5.441 1.00 92.75 83 ARG A N 1
ATOM 662 C CA . ARG A 1 83 ? -12.600 4.656 5.965 1.00 92.75 83 ARG A CA 1
ATOM 663 C C . ARG A 1 83 ? -13.897 4.882 6.729 1.00 92.75 83 ARG A C 1
ATOM 665 O O . ARG A 1 83 ? -13.841 5.444 7.823 1.00 92.75 83 ARG A O 1
ATOM 672 N N . GLU A 1 84 ? -15.025 4.414 6.204 1.00 93.38 84 GLU A N 1
ATOM 673 C CA . GLU A 1 84 ? -16.321 4.491 6.879 1.00 93.38 84 GLU A CA 1
ATOM 674 C C . GLU A 1 84 ? -16.305 3.746 8.213 1.00 93.38 84 GLU A C 1
ATOM 676 O O . GLU A 1 84 ? -16.701 4.307 9.233 1.00 93.38 84 GLU A O 1
ATOM 681 N N . ILE A 1 85 ? -15.771 2.522 8.245 1.00 91.31 85 ILE A N 1
ATOM 682 C CA . ILE A 1 85 ? -15.639 1.731 9.475 1.00 91.31 85 ILE A CA 1
ATOM 683 C C . ILE A 1 85 ? -14.783 2.466 10.506 1.00 91.31 85 ILE A C 1
ATOM 685 O O . ILE A 1 85 ? -15.159 2.558 11.678 1.00 91.31 85 ILE A O 1
ATOM 689 N N . VAL A 1 86 ? -13.634 2.997 10.088 1.00 91.06 86 VAL A N 1
ATOM 690 C CA . VAL A 1 86 ? -12.737 3.753 10.968 1.00 91.06 86 VAL A CA 1
ATOM 691 C C . VAL A 1 86 ? -13.427 4.998 11.516 1.00 91.06 86 VAL A C 1
ATOM 693 O O . VAL A 1 86 ? -13.349 5.248 12.719 1.00 91.06 86 VAL A O 1
ATOM 696 N N . GLN A 1 87 ? -14.135 5.749 10.674 1.00 93.06 87 GLN A N 1
ATOM 697 C CA . GLN A 1 87 ? -14.841 6.958 11.086 1.00 93.06 87 GLN A CA 1
ATOM 698 C C . GLN A 1 87 ? -16.009 6.644 12.026 1.00 93.06 87 GLN A C 1
ATOM 700 O O . GLN A 1 87 ? -16.122 7.261 13.084 1.00 93.06 87 GLN A O 1
ATOM 705 N N . PHE A 1 88 ? -16.849 5.670 11.672 1.00 92.56 88 PHE A N 1
ATOM 706 C CA . PHE A 1 88 ? -18.016 5.262 12.454 1.00 92.56 88 PHE A CA 1
ATOM 707 C C . PHE A 1 88 ? -17.629 4.790 13.860 1.00 92.56 88 PHE A C 1
ATOM 709 O O . PHE A 1 88 ? -18.296 5.126 14.835 1.00 92.56 88 PHE A O 1
ATOM 716 N N . ASN A 1 89 ? -16.517 4.059 13.976 1.00 88.69 89 ASN A N 1
ATOM 717 C CA . ASN A 1 89 ? -16.013 3.560 15.256 1.00 88.69 89 ASN A CA 1
ATOM 718 C C . ASN A 1 89 ? -15.065 4.544 15.971 1.00 88.69 89 ASN A C 1
ATOM 720 O O . ASN A 1 89 ? -14.525 4.210 17.025 1.00 88.69 89 ASN A O 1
ATOM 724 N N . GLY A 1 90 ? -14.836 5.742 15.419 1.00 89.56 90 GLY A N 1
ATOM 725 C CA . GLY A 1 90 ? -13.962 6.757 16.015 1.00 89.56 90 GLY A CA 1
ATOM 726 C C . GLY A 1 90 ? -12.493 6.330 16.130 1.00 89.56 90 GLY A C 1
ATOM 727 O O . GLY A 1 90 ? -11.795 6.768 17.048 1.00 89.56 90 GLY A O 1
ATOM 728 N N . LEU A 1 91 ? -12.020 5.462 15.231 1.00 90.81 91 LEU A N 1
ATOM 729 C CA . LEU A 1 91 ? -10.675 4.899 15.301 1.00 90.81 91 LEU A CA 1
ATOM 730 C C . LEU A 1 91 ? -9.628 5.912 14.845 1.00 90.81 91 LEU A C 1
ATOM 732 O O . LEU A 1 91 ? -9.803 6.651 13.874 1.00 90.81 91 LEU A O 1
ATOM 736 N N . ARG A 1 92 ? -8.477 5.905 15.517 1.00 89.94 92 ARG A N 1
ATOM 737 C CA . ARG A 1 92 ? -7.320 6.704 15.098 1.00 89.94 92 ARG A CA 1
ATOM 738 C C . ARG A 1 92 ? -6.454 5.915 14.127 1.00 89.94 92 ARG A C 1
ATOM 740 O O . ARG A 1 92 ? -5.663 5.064 14.542 1.00 89.94 92 ARG A O 1
ATOM 747 N N . ALA A 1 93 ? -6.583 6.246 12.844 1.00 88.00 93 ALA A N 1
ATOM 748 C CA . ALA A 1 93 ? -5.835 5.622 11.763 1.00 88.00 93 ALA A CA 1
ATOM 749 C C . ALA A 1 93 ? -5.154 6.649 10.848 1.00 88.00 93 ALA A C 1
ATOM 751 O O . ALA A 1 93 ? -5.671 7.740 10.611 1.00 88.00 93 ALA A O 1
ATOM 752 N N . VAL A 1 94 ? -4.003 6.268 10.300 1.00 87.88 94 VAL A N 1
ATOM 753 C CA . VAL A 1 94 ? -3.356 6.946 9.175 1.00 87.88 94 VAL A CA 1
ATOM 754 C C . VAL A 1 94 ? -3.560 6.093 7.934 1.00 87.88 94 VAL A C 1
ATOM 756 O O . VAL A 1 94 ? -3.228 4.907 7.933 1.00 87.88 94 VAL A O 1
ATOM 759 N N . PHE A 1 95 ? -4.085 6.722 6.890 1.00 84.44 95 PHE A N 1
ATOM 760 C CA . PHE A 1 95 ? -4.365 6.107 5.602 1.00 84.44 95 PHE A CA 1
ATOM 761 C C . PHE A 1 95 ? -3.333 6.554 4.586 1.00 84.44 95 PHE A C 1
ATOM 763 O O . PHE A 1 95 ? -3.091 7.750 4.430 1.00 84.44 95 PHE A O 1
ATOM 770 N N . VAL A 1 96 ? -2.737 5.591 3.903 1.00 80.88 96 VAL A N 1
ATOM 771 C CA . VAL A 1 96 ? -1.713 5.833 2.899 1.00 80.88 96 VAL A CA 1
ATOM 772 C C . VAL A 1 96 ? -2.061 4.967 1.690 1.00 80.88 96 VAL A C 1
ATOM 774 O O . VAL A 1 96 ? -1.838 3.756 1.746 1.00 80.88 96 VAL A O 1
ATOM 777 N N . PRO A 1 97 ? -2.643 5.541 0.620 1.00 77.19 97 PRO A N 1
ATOM 778 C CA . PRO A 1 97 ? -2.760 4.847 -0.662 1.00 77.19 97 PRO A CA 1
ATOM 779 C C . PRO A 1 97 ? -1.379 4.340 -1.079 1.00 77.19 97 PRO A C 1
ATOM 781 O O . PRO A 1 97 ? -0.379 4.957 -0.742 1.00 77.19 97 PRO A O 1
ATOM 784 N N . SER A 1 98 ? -1.270 3.185 -1.713 1.00 73.00 98 SER A N 1
ATOM 785 C CA . SER A 1 98 ? 0.002 2.540 -2.055 1.00 73.00 98 SER A CA 1
ATOM 786 C C . SER A 1 98 ? -0.163 1.670 -3.300 1.00 73.00 98 SER A C 1
ATOM 788 O O . SER A 1 98 ? -1.284 1.372 -3.703 1.00 73.00 98 SER A O 1
ATOM 790 N N . VAL A 1 99 ? 0.940 1.276 -3.937 1.00 71.75 99 VAL A N 1
ATOM 791 C CA . VAL A 1 99 ? 0.905 0.409 -5.121 1.00 71.75 99 VAL A CA 1
ATOM 792 C C . VAL A 1 99 ? 2.050 -0.596 -5.061 1.00 71.75 99 VAL A C 1
ATOM 794 O O . VAL A 1 99 ? 3.180 -0.273 -4.700 1.00 71.75 99 VAL A O 1
ATOM 797 N N . CYS A 1 100 ? 1.754 -1.852 -5.354 1.00 73.00 100 CYS A N 1
ATOM 798 C CA . CYS A 1 100 ? 2.769 -2.873 -5.565 1.00 73.00 100 CYS A CA 1
ATOM 799 C C . CYS A 1 100 ? 2.909 -3.081 -7.069 1.00 73.00 100 CYS A C 1
ATOM 801 O O . CYS A 1 100 ? 1.898 -3.181 -7.755 1.00 73.00 100 CYS A O 1
ATOM 803 N N . TYR A 1 101 ? 4.129 -3.139 -7.591 1.00 69.62 101 TYR A N 1
ATOM 804 C CA . TYR A 1 101 ? 4.355 -3.433 -9.001 1.00 69.62 101 TYR A CA 1
ATOM 805 C C . TYR A 1 101 ? 4.935 -4.829 -9.136 1.00 69.62 101 TYR A C 1
ATOM 807 O O . TYR A 1 101 ? 6.025 -5.108 -8.633 1.00 69.62 101 TYR A O 1
ATOM 815 N N . HIS A 1 102 ? 4.213 -5.702 -9.831 1.00 70.25 102 HIS A N 1
ATOM 816 C CA . HIS A 1 102 ? 4.752 -6.995 -10.233 1.00 70.25 102 HIS A CA 1
ATOM 817 C C . HIS A 1 102 ? 5.393 -6.848 -11.602 1.00 70.25 102 HIS A C 1
ATOM 819 O O . HIS A 1 102 ? 4.782 -6.328 -12.538 1.00 70.25 102 HIS A O 1
ATOM 825 N N . LEU A 1 103 ? 6.634 -7.304 -11.694 1.00 69.38 103 LEU A N 1
ATOM 826 C CA . LEU A 1 103 ? 7.473 -7.175 -12.869 1.00 69.38 103 LEU A CA 1
ATOM 827 C C . LEU A 1 103 ? 7.824 -8.563 -13.372 1.00 69.38 103 LEU A C 1
ATOM 829 O O . LEU A 1 103 ? 8.518 -9.323 -12.698 1.00 69.38 103 LEU A O 1
ATOM 833 N N . GLU A 1 104 ? 7.374 -8.888 -14.575 1.00 68.56 104 GLU A N 1
ATOM 834 C CA . GLU A 1 104 ? 7.882 -10.046 -15.299 1.00 68.56 104 GLU A CA 1
ATOM 835 C C . GLU A 1 104 ? 9.081 -9.601 -16.134 1.00 68.56 104 GLU A C 1
ATOM 837 O O . GLU A 1 104 ? 8.913 -8.915 -17.147 1.00 68.56 104 GLU A O 1
ATOM 842 N N . LEU A 1 105 ? 10.294 -9.965 -15.714 1.00 67.38 105 LEU A N 1
ATOM 843 C CA . LEU A 1 105 ? 11.500 -9.587 -16.443 1.00 67.38 105 LEU A CA 1
ATOM 844 C C . LEU A 1 105 ? 11.781 -10.546 -17.600 1.00 67.38 105 LEU A C 1
ATOM 846 O O . LEU A 1 105 ? 11.901 -11.760 -17.414 1.00 67.38 105 LEU A O 1
ATOM 850 N N . ARG A 1 106 ? 11.982 -9.979 -18.792 1.00 65.88 106 ARG A N 1
ATOM 851 C CA . ARG A 1 106 ? 12.408 -10.710 -19.997 1.00 65.88 106 ARG A CA 1
ATOM 852 C C . ARG A 1 106 ? 13.901 -10.535 -20.297 1.00 65.88 106 ARG A C 1
ATOM 854 O O . ARG A 1 106 ? 14.440 -11.272 -21.119 1.00 65.88 106 ARG A O 1
ATOM 861 N N . SER A 1 107 ? 14.581 -9.604 -19.619 1.00 65.81 107 SER A N 1
ATOM 862 C CA . SER A 1 107 ? 16.028 -9.372 -19.723 1.00 65.81 107 SER A CA 1
ATOM 863 C C . SER A 1 107 ? 16.687 -9.248 -18.341 1.00 65.81 107 SER A C 1
ATOM 865 O O . SER A 1 107 ? 16.073 -8.796 -17.377 1.00 65.81 107 SER A O 1
ATOM 867 N N . ALA A 1 108 ? 17.952 -9.667 -18.234 1.00 62.12 108 ALA A N 1
ATOM 868 C CA . ALA A 1 108 ? 18.670 -9.735 -16.958 1.00 62.12 108 ALA A CA 1
ATOM 869 C C . ALA A 1 108 ? 19.173 -8.373 -16.428 1.00 62.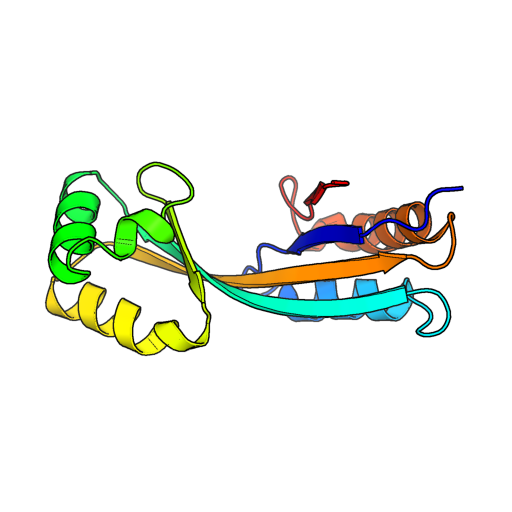12 108 ALA A C 1
ATOM 871 O O . ALA A 1 108 ? 19.504 -8.288 -15.252 1.00 62.12 108 ALA A O 1
ATOM 872 N N . GLY A 1 109 ? 19.246 -7.327 -17.264 1.00 65.19 109 GLY A N 1
ATOM 873 C CA . GLY A 1 109 ? 19.801 -6.011 -16.887 1.00 65.19 109 GLY A CA 1
ATOM 874 C C . GLY A 1 109 ? 18.795 -5.034 -16.269 1.00 65.19 109 GLY A C 1
ATOM 875 O O . GLY A 1 109 ? 19.183 -4.053 -15.644 1.00 65.19 109 GLY A O 1
ATOM 876 N N . LEU A 1 110 ? 17.499 -5.325 -16.383 1.00 67.81 110 LEU A N 1
ATOM 877 C CA . LEU A 1 110 ? 16.438 -4.376 -16.049 1.00 67.81 110 LEU A CA 1
ATOM 878 C C . LEU A 1 110 ? 16.354 -4.032 -14.548 1.00 67.81 110 LEU A C 1
ATOM 880 O O . LEU A 1 110 ? 15.910 -2.947 -14.186 1.00 67.81 110 LEU A O 1
ATOM 884 N N . ILE A 1 111 ? 16.812 -4.920 -13.659 1.00 67.94 111 ILE A N 1
ATOM 885 C CA . ILE A 1 111 ? 16.861 -4.642 -12.211 1.00 67.94 111 ILE A CA 1
ATOM 886 C C . ILE A 1 111 ? 17.854 -3.520 -11.906 1.00 67.94 111 ILE A C 1
ATOM 888 O O . ILE A 1 111 ? 17.565 -2.641 -11.093 1.00 67.94 111 ILE A O 1
ATOM 892 N N . ASP A 1 112 ? 19.025 -3.556 -12.539 1.00 71.00 112 ASP A N 1
ATOM 893 C CA . ASP A 1 112 ? 20.086 -2.578 -12.309 1.00 71.00 112 ASP A CA 1
ATOM 894 C C . ASP A 1 112 ? 19.689 -1.213 -12.881 1.00 71.00 112 ASP A C 1
ATOM 896 O O . ASP A 1 112 ? 19.858 -0.191 -12.211 1.00 71.00 112 ASP A O 1
ATOM 900 N N . ASP A 1 113 ? 19.063 -1.205 -14.061 1.00 71.75 113 ASP A N 1
ATOM 901 C CA . ASP A 1 113 ? 18.530 0.003 -14.697 1.00 71.75 113 ASP A CA 1
ATOM 902 C C . ASP A 1 113 ? 17.420 0.644 -13.851 1.00 71.75 113 ASP A C 1
ATOM 904 O O . ASP A 1 113 ? 17.425 1.857 -13.611 1.00 71.75 113 ASP A O 1
ATOM 908 N N . LEU A 1 114 ? 16.511 -0.175 -13.317 1.00 68.88 114 LEU A N 1
ATOM 909 C CA . LEU A 1 114 ? 15.439 0.281 -12.439 1.00 68.88 114 LEU A CA 1
ATOM 910 C C . LEU A 1 114 ? 15.983 0.829 -11.114 1.00 68.88 114 LEU A C 1
ATOM 912 O O . LEU A 1 114 ? 15.589 1.914 -10.680 1.00 68.88 114 LEU A O 1
ATOM 916 N N . ASN A 1 115 ? 16.930 0.128 -10.484 1.00 67.50 115 ASN A N 1
ATOM 917 C CA . ASN A 1 115 ? 17.605 0.623 -9.284 1.00 67.50 115 ASN A CA 1
ATOM 918 C C . ASN A 1 115 ? 18.295 1.968 -9.551 1.00 67.50 115 ASN A C 1
ATOM 920 O O . ASN A 1 115 ? 18.179 2.888 -8.741 1.00 67.50 115 ASN A O 1
ATOM 924 N N . ALA A 1 116 ? 18.972 2.123 -10.692 1.00 70.31 116 ALA A N 1
ATOM 925 C CA . A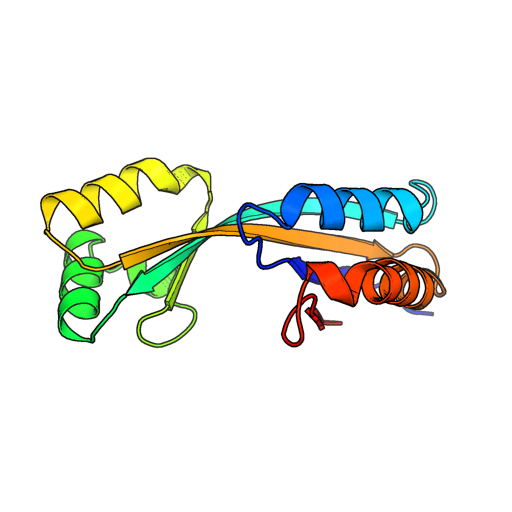LA A 1 116 ? 19.626 3.373 -11.065 1.00 70.31 116 ALA A CA 1
ATOM 926 C C . ALA A 1 116 ? 18.621 4.518 -11.290 1.00 70.31 116 ALA A C 1
ATOM 928 O O . ALA A 1 116 ? 18.862 5.644 -10.843 1.00 70.31 116 ALA A O 1
ATOM 929 N N . ALA A 1 117 ? 17.486 4.251 -11.944 1.00 69.69 117 ALA A N 1
ATOM 930 C CA . ALA A 1 117 ? 16.427 5.237 -12.173 1.00 69.69 117 ALA A CA 1
ATOM 931 C C . ALA A 1 117 ? 15.755 5.697 -10.868 1.00 69.69 117 ALA A C 1
ATOM 933 O O . ALA A 1 117 ? 15.460 6.888 -10.710 1.00 69.69 117 ALA A O 1
ATOM 934 N N . LEU A 1 118 ? 15.564 4.780 -9.915 1.00 67.06 118 LEU A N 1
ATOM 935 C CA . LEU A 1 118 ? 15.002 5.078 -8.597 1.00 67.06 118 LEU A CA 1
ATOM 936 C C . LEU A 1 118 ? 16.008 5.803 -7.690 1.00 67.06 118 LEU A C 1
ATOM 938 O O . LEU A 1 118 ? 15.635 6.753 -7.004 1.00 67.06 118 LEU A O 1
ATOM 942 N N . LEU A 1 119 ? 17.294 5.435 -7.732 1.00 67.38 119 LEU A N 1
ATOM 943 C CA . LEU A 1 119 ? 18.359 6.109 -6.975 1.00 67.38 119 LEU A CA 1
ATOM 944 C C . LEU A 1 119 ? 18.530 7.578 -7.379 1.00 67.38 119 LEU A C 1
ATOM 946 O O . LEU A 1 119 ? 18.739 8.424 -6.510 1.00 67.38 119 LEU A O 1
ATOM 950 N N . LYS A 1 120 ? 18.378 7.916 -8.667 1.00 67.25 120 LYS A N 1
ATOM 951 C CA . LYS A 1 120 ? 18.390 9.318 -9.140 1.00 67.25 120 LYS A CA 1
ATOM 952 C C . LYS A 1 120 ? 17.319 10.186 -8.468 1.00 67.25 120 LYS A C 1
ATOM 954 O O . LYS A 1 120 ? 17.494 11.395 -8.355 1.00 67.25 120 LYS A O 1
ATOM 959 N N . ARG A 1 121 ? 16.234 9.566 -8.004 1.00 65.62 121 ARG A N 1
ATOM 960 C CA . ARG A 1 121 ? 15.065 10.200 -7.376 1.00 65.62 121 ARG A CA 1
ATOM 961 C C . ARG A 1 121 ? 15.009 9.998 -5.860 1.00 65.62 121 ARG A C 1
ATOM 963 O O . ARG A 1 121 ? 14.066 10.439 -5.207 1.00 65.62 121 ARG A O 1
ATOM 970 N N . ALA A 1 122 ? 16.044 9.397 -5.270 1.00 58.53 122 ALA A N 1
ATOM 971 C CA . ALA A 1 122 ? 16.171 9.217 -3.825 1.00 58.53 122 ALA A CA 1
ATOM 972 C C . ALA A 1 122 ? 15.939 10.500 -2.985 1.00 58.53 122 ALA A C 1
ATOM 974 O O . ALA A 1 122 ? 15.374 10.372 -1.896 1.00 58.53 122 ALA A O 1
ATOM 975 N N . PRO A 1 123 ? 16.293 11.727 -3.443 1.00 58.41 123 PRO A N 1
ATOM 976 C CA . PRO A 1 123 ? 15.973 12.956 -2.711 1.00 58.41 123 PRO A CA 1
ATOM 977 C C . PRO A 1 123 ? 14.471 13.185 -2.512 1.00 58.41 123 PRO A C 1
ATOM 979 O O . PRO A 1 123 ? 14.083 13.748 -1.490 1.00 58.41 123 PRO A O 1
ATOM 982 N N . THR A 1 124 ? 13.631 12.732 -3.447 1.00 60.00 124 THR A N 1
ATOM 983 C CA . THR A 1 124 ? 12.174 12.817 -3.317 1.00 60.00 124 THR A CA 1
ATOM 984 C C . THR A 1 124 ? 11.633 11.714 -2.415 1.00 60.00 124 THR A C 1
ATOM 986 O O . THR A 1 124 ? 10.742 11.950 -1.608 1.00 60.00 124 THR A O 1
ATOM 989 N N . PHE A 1 125 ? 12.175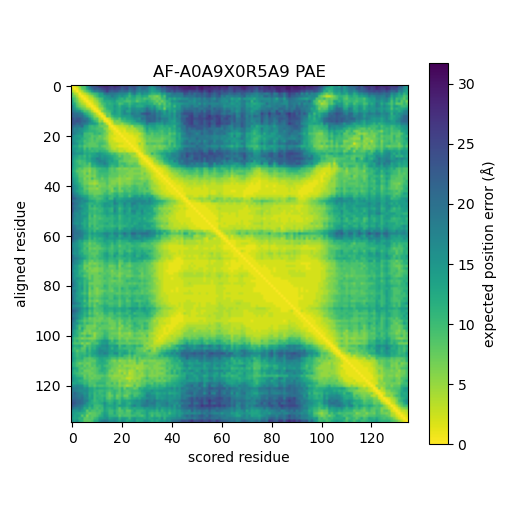 10.504 -2.533 1.00 55.28 125 PHE A N 1
ATOM 990 C CA . PHE A 1 125 ? 11.660 9.317 -1.855 1.00 55.28 125 PHE A CA 1
ATOM 991 C C . PHE A 1 125 ? 12.051 9.224 -0.367 1.00 55.28 125 PHE A C 1
ATOM 993 O O . PHE A 1 125 ? 11.315 8.653 0.440 1.00 55.28 125 PHE A O 1
ATOM 1000 N N . GLY A 1 126 ? 13.179 9.818 0.030 1.00 54.09 126 GLY A N 1
ATOM 1001 C CA . GLY A 1 126 ? 13.717 9.708 1.386 1.00 54.09 126 GLY A CA 1
ATOM 1002 C C . GLY A 1 126 ? 14.426 8.371 1.648 1.00 54.09 126 GLY A C 1
ATOM 1003 O O . GLY A 1 126 ? 14.453 7.465 0.826 1.00 54.09 126 GLY A O 1
ATOM 1004 N N . THR A 1 127 ? 15.030 8.215 2.828 1.00 49.94 127 THR A N 1
ATOM 1005 C CA . THR A 1 127 ? 15.977 7.113 3.129 1.00 49.94 127 THR A CA 1
ATOM 1006 C C . THR A 1 127 ? 15.353 5.725 3.294 1.00 49.94 127 THR A C 1
ATOM 1008 O O . THR A 1 127 ? 16.072 4.741 3.462 1.00 49.94 127 THR A O 1
ATOM 1011 N N . THR A 1 128 ? 14.025 5.619 3.293 1.00 48.16 128 THR A N 1
ATOM 1012 C CA . THR A 1 128 ? 13.305 4.353 3.521 1.00 48.16 128 THR A CA 1
ATOM 1013 C C . THR A 1 128 ? 12.587 3.838 2.277 1.00 48.16 128 THR A C 1
ATOM 1015 O O . THR A 1 128 ? 11.905 2.814 2.353 1.00 48.16 128 THR A O 1
ATOM 1018 N N . TYR A 1 129 ? 12.762 4.518 1.141 1.00 54.22 129 TYR A N 1
ATOM 1019 C CA . TYR A 1 129 ? 11.963 4.330 -0.057 1.00 54.22 129 TYR A CA 1
ATOM 1020 C C . TYR A 1 129 ? 12.790 4.587 -1.332 1.00 54.22 129 TYR A C 1
ATOM 1022 O O . TYR A 1 129 ? 13.613 5.502 -1.321 1.00 54.22 129 TYR A O 1
ATOM 1030 N N . PRO A 1 130 ? 12.580 3.845 -2.438 1.00 56.97 130 PRO A N 1
ATOM 1031 C CA . PRO A 1 130 ? 11.821 2.597 -2.592 1.00 56.97 130 PRO A CA 1
ATOM 1032 C C . PRO A 1 130 ? 12.614 1.342 -2.193 1.00 56.97 130 PRO A C 1
ATOM 1034 O O . PRO A 1 130 ? 13.842 1.347 -2.160 1.00 56.97 130 PRO A O 1
ATOM 1037 N N . ARG A 1 131 ? 11.906 0.244 -1.888 1.00 54.16 131 ARG A N 1
ATOM 1038 C CA . ARG A 1 131 ? 12.512 -1.080 -1.662 1.00 54.16 131 ARG A CA 1
ATOM 1039 C C . ARG A 1 131 ? 12.094 -2.027 -2.783 1.00 54.16 131 ARG A C 1
ATOM 1041 O O . ARG A 1 131 ? 10.923 -2.377 -2.887 1.00 54.16 131 ARG A O 1
ATOM 1048 N N . ILE A 1 132 ? 13.057 -2.453 -3.594 1.00 55.75 132 ILE A N 1
ATOM 1049 C CA . ILE A 1 132 ? 12.870 -3.549 -4.547 1.00 55.75 132 ILE A CA 1
ATOM 1050 C C . ILE A 1 132 ? 13.216 -4.845 -3.817 1.00 55.75 132 ILE A C 1
ATOM 1052 O O . ILE A 1 132 ? 14.324 -4.974 -3.292 1.00 55.75 132 ILE A O 1
ATOM 1056 N N . THR A 1 133 ? 12.272 -5.781 -3.757 1.00 51.88 133 THR A N 1
ATOM 1057 C CA . THR A 1 133 ? 12.494 -7.095 -3.150 1.00 51.88 133 THR A CA 1
ATOM 1058 C C . THR A 1 133 ? 12.450 -8.130 -4.265 1.00 51.88 133 THR A C 1
ATOM 1060 O O . THR A 1 133 ? 11.483 -8.205 -5.012 1.00 51.88 133 THR A O 1
ATOM 1063 N N . VAL A 1 134 ? 13.512 -8.912 -4.421 1.00 50.06 134 VAL A N 1
ATOM 1064 C CA . VAL A 1 134 ? 13.535 -9.994 -5.413 1.00 50.06 134 VAL A CA 1
ATOM 1065 C C . VAL A 1 134 ? 13.041 -11.259 -4.717 1.00 50.06 134 VAL A C 1
ATOM 1067 O O . VAL A 1 134 ? 13.637 -11.661 -3.715 1.00 50.06 134 VAL A O 1
ATOM 1070 N N . GLY A 1 135 ? 11.920 -11.801 -5.199 1.00 47.06 135 GLY A N 1
ATOM 1071 C CA . GLY A 1 135 ? 11.324 -13.061 -4.743 1.00 47.06 135 GLY A CA 1
ATOM 1072 C C . GLY A 1 135 ? 11.898 -14.274 -5.458 1.00 47.06 135 GLY A C 1
ATOM 1073 O O . GLY A 1 135 ? 12.395 -14.110 -6.595 1.00 47.06 135 GLY A O 1
#

pLDDT: mean 71.99, std 15.09, range [37.69, 93.38]

Radius of gyration: 17.03 Å; Cα contacts (8 Å, |Δi|>4): 213; chains: 1; bounding box: 38×30×46 Å

Secondary structure (DSSP, 8-state):
----EEEEEE---TTTHHHHHHHHHHH--TTTEEEEEEEEEEEEESSHHHHHHHHHHTTTGGGTTEEETTEEEEEGGGHHHHHHHHHHTT--EEEEEEEEEEEEESSTTHHHHHHHHHHTTHHHH-TT--EEE--

Mean predicted aligned error: 10.18 Å